Protein AF-A0A2U8UVW0-F1 (afdb_monomer_lite)

InterPro domains:
  IPR011141 Polyketide synthase, type III [PTHR11877] (1-150)
  IPR012328 Chalcone/stilbene synthase, C-terminal [PF02797] (20-150)
  IPR016039 Thiolase-like [G3DSA:3.40.47.10] (18-150)
  IPR016039 Thiolase-like [SSF53901] (17-150)

Organism: NCBI:txid2203886

Sequence (150 aa):
AALIVGSDPDTSVGEKPIFEMVSAAQTILPDSDGAIDGHLREVGLTFHLLKDVPGLISKNIVKSLDEAFKPLGISDWNSLFWIAHPGGPAILDQVEIKLGLKEEKMRATRHVLSEYGNMSSACVLFILDEMRRKSAKDGVATTGEGLEWG

Foldseek 3Di:
DDDDDDPDADCVVPDDDADDCPDDDDDDFPPCVLQWDWDQDPVGIDIDHDPCPLVSCLVCVQVVCCVVCVVVVDDQPQLAADQDQCPDPSNVVSNCVSNVHDPVSCVLVVVLCVPPNRPDPCSSVSSLVSQQVVCVVVVADHSRVVHDHD

pLDDT: mean 96.54, std 1.73, range [91.81, 98.75]

Radius of gyration: 17.13 Å; chains: 1; bounding box: 40×38×45 Å

Secondary structure (DSSP, 8-state):
------SS--GGGT---------------TT-TTSEEEEEETTEEEEEE-TTHHHHHHHHHHHHHHHHHGGGT---GGGS------S-HHHHHHHHHHHT--GGGGHHHHHHHHHH---GGGHHHHHHHHHHHHHHHHT-SSTTTT-S--

Structure (mmCIF, N/CA/C/O backbone):
data_AF-A0A2U8UVW0-F1
#
_entry.id   AF-A0A2U8UVW0-F1
#
loop_
_atom_site.group_PDB
_atom_site.id
_atom_site.type_symbol
_atom_site.label_atom_id
_atom_site.label_alt_id
_atom_site.label_comp_id
_atom_site.label_asym_id
_atom_site.label_entity_id
_atom_site.label_seq_id
_atom_site.pdbx_PDB_ins_code
_atom_site.Cartn_x
_atom_site.Cartn_y
_atom_site.Cartn_z
_atom_site.occupancy
_atom_site.B_iso_or_equiv
_atom_site.auth_seq_id
_atom_site.auth_comp_id
_atom_site.auth_asym_id
_atom_site.auth_atom_id
_atom_site.pdbx_PDB_model_num
ATOM 1 N N . ALA A 1 1 ? 5.796 -13.067 6.144 1.00 94.56 1 ALA A N 1
ATOM 2 C CA . ALA A 1 1 ? 4.639 -12.603 6.937 1.00 94.56 1 ALA A CA 1
ATOM 3 C C . ALA A 1 1 ? 3.482 -13.571 6.740 1.00 94.56 1 ALA A C 1
ATOM 5 O O . ALA A 1 1 ? 3.453 -14.242 5.716 1.00 94.56 1 ALA A O 1
ATOM 6 N N . ALA A 1 2 ? 2.575 -13.659 7.708 1.00 97.31 2 ALA A N 1
ATOM 7 C CA . ALA A 1 2 ? 1.384 -14.500 7.644 1.00 97.31 2 ALA A CA 1
ATOM 8 C C . ALA A 1 2 ? 0.191 -13.721 8.209 1.00 97.31 2 ALA A C 1
ATOM 10 O O . ALA A 1 2 ? 0.376 -12.896 9.103 1.00 97.31 2 ALA A O 1
ATOM 11 N N . LEU A 1 3 ? -1.003 -13.986 7.684 1.00 96.75 3 LEU A N 1
ATOM 12 C CA . LEU A 1 3 ? -2.263 -13.418 8.157 1.00 96.75 3 LEU A CA 1
ATOM 13 C C . LEU A 1 3 ? -3.273 -14.538 8.411 1.00 96.75 3 LEU A C 1
ATOM 15 O O . LEU A 1 3 ? -3.255 -15.558 7.722 1.00 96.75 3 LEU A O 1
ATOM 19 N N . ILE A 1 4 ? -4.168 -14.307 9.368 1.00 97.38 4 ILE A N 1
ATOM 20 C CA . ILE A 1 4 ? -5.398 -15.078 9.553 1.00 97.38 4 ILE A CA 1
ATOM 21 C C . ILE A 1 4 ? -6.537 -14.172 9.096 1.00 97.38 4 ILE A C 1
ATOM 23 O O . ILE A 1 4 ? -6.640 -13.038 9.561 1.00 97.38 4 ILE A O 1
ATOM 27 N N . VAL A 1 5 ? -7.350 -14.662 8.164 1.00 97.88 5 VAL A N 1
ATOM 28 C CA . VAL A 1 5 ? -8.521 -13.956 7.637 1.00 97.88 5 VAL A CA 1
ATOM 29 C C . VAL A 1 5 ? -9.741 -14.819 7.919 1.00 97.88 5 VAL A C 1
ATOM 31 O O . VAL A 1 5 ? -9.719 -16.021 7.662 1.00 97.88 5 VAL A O 1
ATOM 34 N N . GLY A 1 6 ? -10.787 -14.200 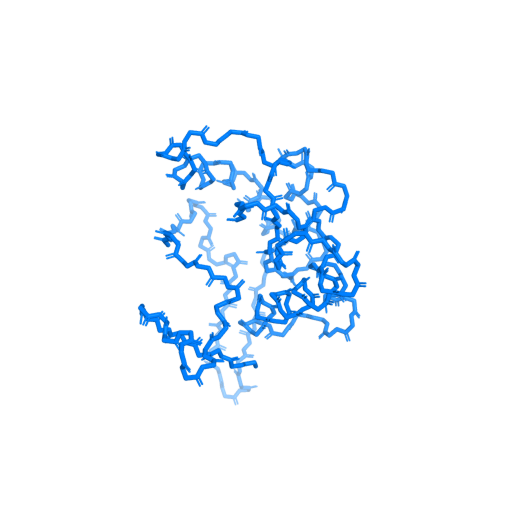8.450 1.00 97.50 6 GLY A N 1
ATOM 35 C CA . GLY A 1 6 ? -12.059 -14.840 8.749 1.00 97.50 6 GLY A CA 1
ATOM 36 C C . GLY A 1 6 ? -13.203 -13.853 8.563 1.00 97.50 6 GLY A C 1
ATOM 37 O O . GLY A 1 6 ? -12.986 -12.643 8.499 1.00 97.50 6 GLY A O 1
ATOM 38 N N . SER A 1 7 ? -14.410 -14.391 8.459 1.00 97.56 7 SER A N 1
ATOM 39 C CA . SER A 1 7 ? -15.661 -13.633 8.494 1.00 97.56 7 SER A CA 1
ATOM 40 C C . SER A 1 7 ? -16.376 -13.935 9.809 1.00 97.56 7 SER A C 1
ATOM 42 O O . SER A 1 7 ? -16.125 -14.983 10.398 1.00 97.56 7 SER A O 1
ATOM 44 N N . ASP A 1 8 ? -17.248 -13.026 10.245 1.00 97.12 8 ASP A N 1
ATOM 45 C CA . ASP A 1 8 ? -18.055 -13.163 11.465 1.00 97.12 8 ASP A CA 1
ATOM 46 C C . ASP A 1 8 ? -17.221 -13.427 12.736 1.00 97.12 8 ASP A C 1
ATOM 48 O O . ASP A 1 8 ? -17.381 -14.472 13.371 1.00 97.12 8 ASP A O 1
ATOM 52 N N . PRO A 1 9 ? -16.317 -12.498 13.121 1.00 96.69 9 PRO A N 1
ATOM 53 C CA . PRO A 1 9 ? -15.421 -12.719 14.246 1.00 96.69 9 PRO A CA 1
ATOM 54 C C . PRO A 1 9 ? -16.189 -12.910 15.561 1.00 96.69 9 PRO A C 1
ATOM 56 O O . PRO A 1 9 ? -16.982 -12.055 15.972 1.00 96.69 9 PRO A O 1
ATOM 59 N N . ASP A 1 10 ? -15.905 -14.000 16.269 1.00 96.94 10 ASP A N 1
ATOM 60 C CA . ASP A 1 10 ? -16.491 -14.300 17.569 1.00 96.94 10 ASP A CA 1
ATOM 61 C C . ASP A 1 10 ? -15.714 -13.587 18.685 1.00 96.94 10 ASP A C 1
ATOM 63 O O . ASP A 1 10 ? -14.768 -14.086 19.307 1.00 96.94 10 ASP A O 1
ATOM 67 N N . THR A 1 11 ? -16.153 -12.363 18.967 1.00 95.62 11 THR A N 1
ATOM 68 C CA . THR A 1 11 ? -15.581 -11.551 20.048 1.00 95.62 11 THR A CA 1
ATOM 69 C C . THR A 1 11 ? -15.829 -12.147 21.439 1.00 95.62 11 THR A C 1
ATOM 71 O O . THR A 1 11 ? -15.102 -11.806 22.375 1.00 95.62 11 THR A O 1
ATOM 74 N N . SER A 1 12 ? -16.784 -13.076 21.593 1.00 96.38 12 SER A N 1
ATOM 75 C CA . SER A 1 12 ? -17.068 -13.736 22.874 1.00 96.38 12 SER A CA 1
ATOM 76 C C . SER A 1 12 ? -15.988 -14.747 23.267 1.00 96.38 12 SER A C 1
ATOM 78 O O . SER A 1 12 ? -15.704 -14.910 24.456 1.00 96.38 12 SER A O 1
ATOM 80 N N . VAL A 1 13 ? -15.318 -15.355 22.282 1.00 95.88 13 VAL A N 1
ATOM 81 C CA . VAL A 1 13 ? -14.150 -16.231 22.489 1.00 95.88 13 VAL A CA 1
ATOM 82 C C . VAL A 1 13 ? -12.817 -15.487 22.357 1.00 95.88 13 VAL A C 1
ATOM 84 O O . VAL A 1 13 ? -11.748 -16.090 22.455 1.00 95.88 13 VAL A O 1
ATOM 87 N N . GLY A 1 14 ? -12.866 -14.161 22.202 1.00 95.06 14 GLY A N 1
ATOM 88 C CA . GLY A 1 14 ? -11.697 -13.288 22.234 1.00 95.06 14 GLY A CA 1
ATOM 89 C C . GLY A 1 14 ? -11.063 -12.990 20.876 1.00 95.06 14 GLY A C 1
ATOM 90 O O . GLY A 1 14 ? -9.935 -12.487 20.858 1.00 95.06 14 GLY A O 1
ATOM 91 N N . GLU A 1 15 ? -11.750 -13.249 19.759 1.00 97.69 15 GLU A N 1
ATOM 92 C CA . GLU A 1 15 ? -11.300 -12.754 18.456 1.00 97.69 15 GLU A CA 1
ATOM 93 C C . GLU A 1 15 ? -11.321 -11.221 18.423 1.00 97.69 15 GLU A C 1
ATOM 95 O O . GLU A 1 15 ? -12.218 -10.567 18.960 1.00 97.69 15 GLU A O 1
ATOM 100 N N . LYS A 1 16 ? -10.284 -10.631 17.821 1.00 95.31 16 LYS A N 1
ATOM 101 C CA . LYS A 1 16 ? -10.087 -9.179 17.753 1.00 95.31 16 LYS A CA 1
ATOM 102 C C . LYS A 1 16 ? -9.800 -8.787 16.307 1.00 95.31 16 LYS A C 1
ATOM 104 O O . LYS A 1 16 ? -8.640 -8.891 15.897 1.00 95.31 16 LYS A O 1
ATOM 109 N N . PRO A 1 17 ? -10.816 -8.384 15.525 1.00 95.44 17 PRO A N 1
ATOM 110 C CA . PRO A 1 17 ? -10.595 -7.936 14.157 1.00 95.44 17 PRO A CA 1
ATOM 111 C C . PRO A 1 17 ? -9.649 -6.729 14.143 1.00 95.44 17 PRO A C 1
ATOM 113 O O . PRO A 1 17 ? -9.694 -5.874 15.028 1.00 95.44 17 PRO A O 1
ATOM 116 N N . ILE A 1 18 ? -8.749 -6.700 13.158 1.00 96.00 18 ILE A N 1
ATOM 117 C CA . ILE A 1 18 ? -7.712 -5.663 13.031 1.00 96.00 18 ILE A CA 1
ATOM 118 C C . ILE A 1 18 ? -7.985 -4.786 11.810 1.00 96.00 18 ILE A C 1
ATOM 120 O O . ILE A 1 18 ? -7.830 -3.578 11.897 1.00 96.00 18 ILE A O 1
ATOM 124 N N . PHE A 1 19 ? -8.389 -5.381 10.691 1.00 97.69 19 PHE A N 1
ATOM 125 C CA . PHE A 1 19 ? -8.782 -4.697 9.462 1.00 97.69 19 PHE A CA 1
ATOM 126 C C . PHE A 1 19 ? -9.926 -5.478 8.817 1.00 97.69 19 PHE A C 1
ATOM 128 O O . PHE A 1 19 ? -10.044 -6.686 9.039 1.00 97.69 19 PHE A O 1
ATOM 135 N N . GLU A 1 20 ? -10.715 -4.805 7.987 1.00 97.38 20 GLU A N 1
ATOM 136 C CA . GLU A 1 20 ? -11.781 -5.413 7.194 1.00 97.38 20 GLU A CA 1
ATOM 137 C C . GLU A 1 20 ? -11.472 -5.239 5.705 1.00 97.38 20 GLU A C 1
ATOM 139 O O . GLU A 1 20 ? -11.095 -4.158 5.254 1.00 97.38 20 GLU A O 1
ATOM 144 N N . MET A 1 21 ? -11.608 -6.313 4.927 1.00 96.81 21 MET A N 1
ATOM 145 C CA . MET A 1 21 ?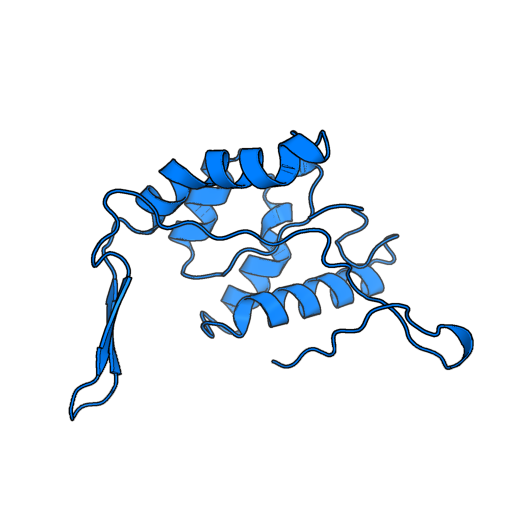 -11.431 -6.260 3.476 1.00 96.81 21 MET A CA 1
ATOM 146 C C . MET A 1 21 ? -12.785 -5.985 2.823 1.00 96.81 21 MET A C 1
ATOM 148 O O . MET A 1 21 ? -13.598 -6.893 2.671 1.00 96.81 21 MET A O 1
ATOM 152 N N . VAL A 1 22 ? -13.020 -4.727 2.449 1.00 96.19 22 VAL A N 1
ATOM 153 C CA . VAL A 1 22 ? -14.307 -4.280 1.888 1.00 96.19 22 VAL A CA 1
ATOM 154 C C . VAL A 1 22 ? -14.407 -4.559 0.388 1.00 96.19 22 VAL A C 1
ATOM 156 O O . VAL A 1 22 ? -15.454 -4.968 -0.110 1.00 96.19 22 VAL A O 1
ATOM 159 N N . SER A 1 23 ? -13.314 -4.364 -0.346 1.00 94.81 23 SER A N 1
ATOM 160 C CA . SER A 1 23 ? -13.234 -4.642 -1.778 1.00 94.81 23 SER A CA 1
ATOM 161 C C . SER A 1 23 ? -11.811 -5.036 -2.179 1.00 94.81 23 SER A C 1
ATOM 163 O O . SER A 1 23 ? -10.846 -4.776 -1.461 1.00 94.81 23 SER A O 1
ATOM 165 N N . ALA A 1 24 ? -11.682 -5.699 -3.327 1.00 95.31 24 ALA A N 1
ATOM 166 C CA . ALA A 1 24 ? -10.402 -6.023 -3.941 1.00 95.31 24 ALA A CA 1
ATOM 167 C C . ALA A 1 24 ? -10.517 -5.866 -5.460 1.00 95.31 24 ALA A C 1
ATOM 169 O O . ALA A 1 24 ? -11.502 -6.296 -6.063 1.00 95.31 24 ALA A O 1
ATOM 170 N N . ALA A 1 25 ? -9.508 -5.255 -6.076 1.00 92.81 25 ALA A N 1
ATOM 171 C CA . ALA A 1 25 ? -9.460 -5.004 -7.510 1.00 92.81 25 ALA A CA 1
ATOM 172 C C . ALA A 1 25 ? -8.049 -5.244 -8.055 1.00 92.81 25 ALA A C 1
ATOM 174 O O . ALA A 1 25 ? -7.055 -5.124 -7.339 1.00 92.81 25 ALA A O 1
ATOM 175 N N . GLN A 1 26 ? -7.964 -5.566 -9.344 1.00 95.12 26 GLN A N 1
ATOM 176 C CA . GLN A 1 26 ? -6.708 -5.736 -10.064 1.00 95.12 26 GLN A CA 1
ATOM 177 C C . GLN A 1 26 ? -6.868 -5.210 -11.489 1.00 95.12 26 GLN A C 1
ATOM 179 O O . GLN A 1 26 ? -7.918 -5.376 -12.106 1.00 95.12 26 GLN A O 1
ATOM 184 N N . THR A 1 27 ? -5.806 -4.613 -12.028 1.00 94.06 27 THR A N 1
ATOM 185 C CA . THR A 1 27 ? -5.749 -4.161 -13.419 1.00 94.06 27 THR A CA 1
ATOM 186 C C . THR A 1 27 ? -4.353 -4.379 -14.000 1.00 94.06 27 THR A C 1
ATOM 188 O O . THR A 1 27 ? -3.374 -4.461 -13.257 1.00 94.06 27 THR A O 1
ATOM 191 N N . ILE A 1 28 ? -4.266 -4.484 -15.325 1.00 95.50 28 ILE A N 1
ATOM 192 C CA . ILE A 1 28 ? -3.005 -4.509 -16.072 1.00 95.50 28 ILE A CA 1
ATOM 193 C C . ILE A 1 28 ? -2.875 -3.151 -16.756 1.00 95.50 28 ILE A C 1
ATOM 195 O O . ILE A 1 28 ? -3.803 -2.705 -17.434 1.00 95.50 28 ILE A O 1
ATOM 199 N N . LEU A 1 29 ? -1.747 -2.474 -16.544 1.00 95.69 29 LEU A N 1
ATOM 200 C CA . LEU A 1 29 ? -1.540 -1.140 -17.093 1.00 95.69 29 LEU A CA 1
ATOM 201 C C . LEU A 1 29 ? -1.284 -1.221 -18.607 1.00 95.69 29 LEU A C 1
ATOM 203 O O . LEU A 1 29 ? -0.611 -2.141 -19.068 1.00 95.69 29 LEU A O 1
ATOM 207 N N . PRO A 1 30 ? -1.802 -0.272 -19.404 1.00 93.06 30 PRO A N 1
ATOM 208 C CA . PRO A 1 30 ? -1.436 -0.190 -20.811 1.00 93.06 30 PRO A CA 1
ATOM 209 C C . PRO A 1 30 ? 0.054 0.145 -20.953 1.00 93.06 30 PRO A C 1
ATOM 211 O O . PRO A 1 30 ? 0.610 0.872 -20.125 1.00 93.06 30 PRO A O 1
ATOM 214 N N . ASP A 1 31 ? 0.674 -0.359 -22.021 1.00 92.25 31 ASP A N 1
ATOM 215 C CA . ASP A 1 31 ? 2.073 -0.096 -22.382 1.00 92.25 31 ASP A CA 1
ATOM 216 C C . ASP A 1 31 ? 3.091 -0.470 -21.280 1.00 92.25 31 ASP A C 1
ATOM 218 O O . ASP A 1 31 ? 4.153 0.142 -21.172 1.00 92.25 31 ASP A O 1
ATOM 222 N N . SER A 1 32 ? 2.774 -1.465 -20.438 1.00 95.94 32 SER A N 1
ATOM 223 C CA . SER A 1 32 ? 3.638 -1.907 -19.330 1.00 95.94 32 SER A CA 1
ATOM 224 C C . SER A 1 32 ? 4.331 -3.253 -19.558 1.00 95.94 32 SER A C 1
ATOM 226 O O . SER A 1 32 ? 4.908 -3.806 -18.619 1.00 95.94 32 SER A O 1
ATOM 228 N N . ASP A 1 33 ? 4.259 -3.812 -20.767 1.00 94.06 33 ASP A N 1
ATOM 229 C CA . ASP A 1 33 ? 4.908 -5.082 -21.097 1.00 94.06 33 ASP A CA 1
ATOM 230 C C . ASP A 1 33 ? 6.420 -5.013 -20.840 1.00 94.06 33 ASP A C 1
ATOM 232 O O . ASP A 1 33 ? 7.106 -4.079 -21.258 1.00 94.06 33 ASP A O 1
ATOM 236 N N . GLY A 1 34 ? 6.944 -5.997 -20.106 1.00 93.62 34 GLY A N 1
ATOM 237 C CA . GLY A 1 34 ? 8.359 -6.053 -19.727 1.00 93.62 34 GLY A CA 1
ATOM 238 C C . GLY A 1 34 ? 8.808 -4.982 -18.721 1.00 93.62 34 GLY A C 1
ATOM 239 O O . GLY A 1 34 ? 10.000 -4.895 -18.433 1.00 93.62 34 GLY A O 1
ATOM 240 N N . ALA A 1 35 ? 7.895 -4.170 -18.167 1.00 95.56 35 ALA A N 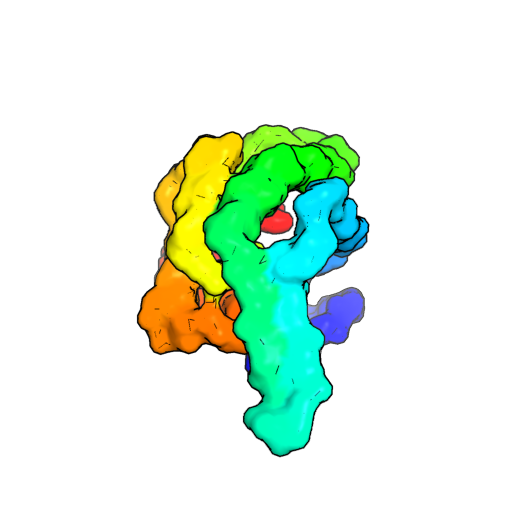1
ATOM 241 C CA . ALA A 1 35 ? 8.248 -3.125 -17.202 1.00 95.56 35 ALA A CA 1
ATOM 242 C C . ALA A 1 35 ? 8.848 -3.692 -15.908 1.00 95.56 35 ALA A C 1
ATOM 244 O O . ALA A 1 35 ? 9.807 -3.138 -15.370 1.00 95.56 35 ALA A O 1
ATOM 245 N N . ILE A 1 36 ? 8.300 -4.812 -15.439 1.00 95.81 36 ILE A N 1
ATOM 246 C CA . ILE A 1 36 ? 8.854 -5.639 -14.369 1.00 95.81 36 ILE A CA 1
ATOM 247 C C . ILE A 1 36 ? 8.789 -7.073 -14.880 1.00 95.81 36 ILE A C 1
ATOM 249 O O . ILE A 1 36 ? 7.698 -7.617 -15.033 1.00 95.81 36 ILE A O 1
ATOM 253 N N . ASP A 1 37 ? 9.942 -7.665 -15.166 1.00 94.88 37 ASP A N 1
ATOM 254 C CA . ASP A 1 37 ? 10.031 -8.994 -15.767 1.00 94.88 37 ASP A CA 1
ATOM 255 C C . ASP A 1 37 ? 10.981 -9.901 -14.979 1.00 94.88 37 ASP A C 1
ATOM 257 O O . ASP A 1 37 ? 11.977 -9.454 -14.403 1.00 94.88 37 ASP A O 1
ATOM 261 N N . GLY A 1 38 ? 10.654 -11.188 -14.947 1.00 94.88 38 GLY A N 1
ATOM 262 C CA . GLY A 1 38 ? 11.397 -12.225 -14.252 1.00 94.88 38 GLY A CA 1
ATOM 263 C C . GLY A 1 38 ? 11.607 -13.429 -15.161 1.00 94.88 38 GLY A C 1
ATOM 264 O O . GLY A 1 38 ? 10.650 -14.002 -15.677 1.00 94.88 38 GLY A O 1
ATOM 265 N N . HIS A 1 39 ? 12.853 -13.869 -15.321 1.00 95.50 39 HIS A N 1
ATOM 266 C CA . HIS A 1 39 ? 13.172 -15.068 -16.091 1.00 95.50 39 HIS A CA 1
ATOM 267 C C . HIS A 1 39 ? 13.830 -16.123 -15.214 1.00 95.50 39 HIS A C 1
ATOM 269 O O . HIS A 1 39 ? 14.905 -15.909 -14.652 1.00 95.50 39 HIS A O 1
ATOM 275 N N . LEU A 1 40 ? 13.213 -17.301 -15.149 1.00 97.19 40 LEU A N 1
ATOM 276 C CA . LEU A 1 40 ? 13.832 -18.460 -14.524 1.00 97.19 40 LEU A CA 1
ATOM 277 C C . LEU A 1 40 ? 14.858 -19.075 -15.482 1.00 97.19 40 LEU A C 1
ATOM 279 O O . LEU A 1 40 ? 14.533 -19.439 -16.614 1.00 97.19 40 LEU A O 1
ATOM 283 N N . ARG A 1 41 ? 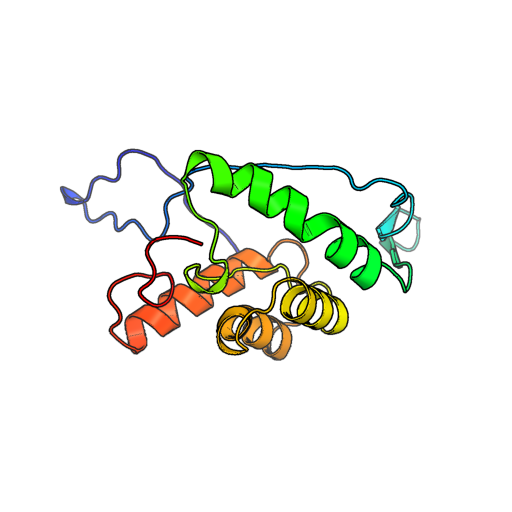16.106 -19.166 -15.030 1.00 96.19 41 ARG A N 1
ATOM 284 C CA . ARG A 1 41 ? 17.249 -19.712 -15.770 1.00 96.19 41 ARG A CA 1
ATOM 285 C C . ARG A 1 41 ? 18.008 -20.698 -14.879 1.00 96.19 41 ARG A C 1
ATOM 287 O O . ARG A 1 41 ? 17.747 -20.794 -13.684 1.00 96.19 41 ARG A O 1
ATOM 294 N N . GLU A 1 42 ? 18.994 -21.393 -15.441 1.00 97.81 42 GLU A N 1
ATOM 295 C CA . GLU A 1 42 ? 19.880 -22.288 -14.671 1.00 97.81 42 GLU A CA 1
ATOM 296 C C . GLU A 1 42 ? 20.646 -21.548 -13.560 1.00 97.81 42 GLU A C 1
ATOM 298 O O . GLU A 1 42 ? 20.968 -22.129 -12.530 1.00 97.81 42 GLU A O 1
ATOM 303 N N . VAL A 1 43 ? 20.871 -20.241 -13.735 1.00 96.44 43 VAL A N 1
ATOM 304 C CA . VAL A 1 43 ? 21.490 -19.351 -12.737 1.00 96.44 43 VAL A CA 1
ATOM 305 C C . VAL A 1 43 ? 20.513 -18.855 -11.660 1.00 96.44 43 VAL A C 1
ATOM 307 O O . VAL A 1 43 ? 20.864 -17.993 -10.858 1.00 96.44 43 VAL A O 1
ATOM 310 N N . GLY A 1 44 ? 19.283 -19.372 -11.643 1.00 97.38 44 GLY A N 1
ATOM 311 C CA . GLY A 1 44 ? 18.203 -18.916 -10.776 1.00 97.38 44 GLY A CA 1
ATOM 312 C C . GLY A 1 44 ? 17.274 -17.909 -11.456 1.00 97.38 44 GLY A C 1
ATOM 313 O O . GLY A 1 44 ? 17.185 -17.834 -12.684 1.00 97.38 44 GLY A O 1
ATOM 314 N N . LEU A 1 45 ? 16.533 -17.159 -10.640 1.00 95.94 45 LEU A N 1
ATOM 315 C CA . LEU A 1 45 ? 15.585 -16.149 -11.106 1.00 95.94 45 LEU A CA 1
ATOM 316 C C . LEU A 1 45 ? 16.308 -14.821 -11.357 1.00 95.94 45 LEU A C 1
ATOM 318 O O . LEU A 1 45 ? 16.845 -14.223 -10.426 1.00 95.94 45 LEU A O 1
ATOM 322 N N . THR A 1 46 ? 16.310 -14.353 -12.605 1.00 95.56 46 THR A N 1
ATOM 323 C CA . THR A 1 46 ? 16.839 -13.035 -12.974 1.00 95.56 46 THR A CA 1
ATOM 324 C C . THR A 1 46 ? 15.702 -12.036 -13.147 1.00 95.56 46 THR A C 1
ATOM 326 O O . THR A 1 46 ? 14.664 -12.375 -13.710 1.00 95.56 46 THR A O 1
ATOM 329 N N . PHE A 1 47 ? 15.893 -10.805 -12.669 1.00 93.38 47 PHE A N 1
ATOM 330 C CA . PHE A 1 47 ? 14.889 -9.741 -12.734 1.00 93.38 47 PHE A CA 1
ATOM 331 C C . PHE A 1 47 ? 15.359 -8.578 -13.606 1.00 93.38 47 PHE A C 1
ATOM 333 O O . PHE A 1 47 ? 16.510 -8.149 -13.510 1.00 93.38 47 PHE A O 1
ATOM 340 N N . HIS A 1 48 ? 14.440 -8.034 -14.399 1.00 92.75 48 HIS A N 1
ATOM 341 C CA . HIS A 1 48 ? 14.626 -6.821 -15.184 1.00 92.75 48 HIS A CA 1
ATOM 342 C C . HIS A 1 48 ? 13.540 -5.816 -14.813 1.00 92.75 48 HIS A C 1
ATOM 344 O O . HIS A 1 48 ? 12.356 -6.139 -14.798 1.00 92.75 48 HIS A O 1
ATOM 350 N N . LEU A 1 49 ? 13.954 -4.593 -14.487 1.00 93.31 49 LEU A N 1
ATOM 351 C CA . LEU A 1 49 ? 13.044 -3.498 -14.181 1.00 93.31 49 LEU A CA 1
ATOM 352 C C . LEU A 1 49 ? 13.347 -2.339 -15.124 1.00 93.31 49 LEU A C 1
ATOM 354 O O . LEU A 1 49 ? 14.484 -1.860 -15.189 1.00 93.31 49 LEU A O 1
ATOM 358 N N . LEU A 1 50 ? 12.328 -1.871 -15.841 1.00 93.06 50 LEU A N 1
ATOM 359 C CA . LEU A 1 50 ? 12.434 -0.638 -16.605 1.00 93.06 50 LEU A CA 1
ATOM 360 C C . LEU A 1 50 ? 12.562 0.550 -15.650 1.00 93.06 50 LEU A C 1
ATOM 362 O O . LEU A 1 50 ? 11.907 0.628 -14.611 1.00 93.06 50 LEU A O 1
ATOM 366 N N . LYS A 1 51 ? 13.385 1.526 -16.039 1.00 91.81 51 LYS A N 1
ATOM 367 C CA . LYS A 1 51 ? 13.595 2.749 -15.247 1.00 91.81 51 LYS A CA 1
ATOM 368 C C . LYS A 1 51 ? 12.307 3.553 -15.041 1.00 91.81 51 LYS A C 1
ATOM 370 O O . LYS A 1 51 ? 12.213 4.278 -14.058 1.00 91.81 51 LYS A O 1
ATOM 375 N N . ASP A 1 52 ? 11.341 3.418 -15.950 1.00 93.62 52 ASP A N 1
ATOM 376 C CA . ASP A 1 52 ? 10.102 4.204 -15.969 1.00 93.62 52 ASP A CA 1
ATOM 377 C C . ASP A 1 52 ? 8.914 3.544 -15.241 1.00 93.62 52 ASP A C 1
ATOM 379 O O . ASP A 1 52 ? 7.788 4.029 -15.297 1.00 93.62 52 ASP A O 1
ATOM 383 N N . VAL A 1 53 ? 9.139 2.456 -14.495 1.00 96.75 53 VAL A N 1
ATOM 384 C CA . VAL A 1 53 ? 8.099 1.863 -13.629 1.00 96.75 53 VAL A CA 1
ATOM 385 C C . VAL A 1 53 ? 7.413 2.905 -12.718 1.00 96.75 53 VAL A C 1
ATOM 387 O O . VAL A 1 53 ? 6.181 2.891 -12.650 1.00 96.75 53 VAL A O 1
ATOM 390 N N . PRO A 1 54 ? 8.126 3.849 -12.061 1.00 97.00 54 PRO A N 1
ATOM 391 C CA . PRO A 1 54 ? 7.475 4.901 -11.275 1.00 97.00 54 PRO A CA 1
ATOM 392 C C . PRO A 1 54 ? 6.513 5.776 -12.093 1.00 97.00 54 PRO A C 1
ATOM 394 O O . PRO A 1 54 ? 5.417 6.090 -11.624 1.00 97.00 54 PRO A O 1
ATOM 397 N N . GLY A 1 55 ? 6.896 6.140 -13.322 1.00 96.56 55 GLY A N 1
ATOM 398 C CA . GLY A 1 55 ? 6.075 6.943 -14.229 1.00 96.56 55 GLY A CA 1
ATOM 399 C C . GLY A 1 55 ? 4.818 6.199 -14.678 1.00 96.56 55 GLY A C 1
ATOM 400 O O . GLY A 1 55 ? 3.718 6.756 -14.631 1.00 96.56 55 GLY A O 1
ATOM 401 N N . LEU A 1 56 ? 4.956 4.913 -15.021 1.00 96.69 56 LEU A N 1
ATOM 402 C CA . LEU A 1 56 ? 3.835 4.041 -15.386 1.00 96.69 56 LEU A CA 1
ATOM 403 C C . LEU A 1 56 ? 2.805 3.922 -14.254 1.00 96.69 56 LEU A C 1
ATOM 405 O O . LEU A 1 56 ? 1.606 4.068 -14.499 1.00 96.69 56 LEU A O 1
ATOM 409 N N . ILE A 1 57 ? 3.253 3.710 -13.013 1.00 97.31 57 ILE A N 1
ATOM 410 C CA . ILE A 1 57 ? 2.362 3.620 -11.845 1.00 97.31 57 ILE A CA 1
ATOM 411 C C . ILE A 1 57 ? 1.657 4.961 -11.611 1.00 97.31 57 ILE A C 1
ATOM 413 O O . ILE A 1 57 ? 0.429 5.015 -11.537 1.00 97.31 57 ILE A O 1
ATOM 417 N N . SER A 1 58 ? 2.417 6.05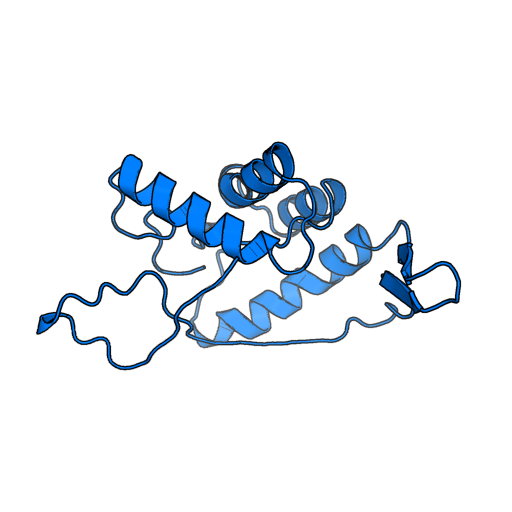8 -11.572 1.00 96.50 58 SER A N 1
ATOM 418 C CA . SER A 1 58 ? 1.897 7.414 -11.356 1.00 96.50 58 SER A CA 1
ATOM 419 C C . SER A 1 58 ? 0.856 7.830 -12.402 1.00 96.50 58 SER A C 1
ATOM 421 O O . SER A 1 58 ? -0.180 8.413 -12.079 1.00 96.50 58 SER A O 1
ATOM 423 N N . LYS A 1 59 ? 1.055 7.474 -13.674 1.00 96.31 59 LYS A N 1
ATOM 424 C CA . LYS A 1 59 ? 0.092 7.780 -14.743 1.00 96.31 59 LYS A CA 1
ATOM 425 C C . LYS A 1 59 ? -1.279 7.132 -14.511 1.00 96.31 59 LYS A C 1
ATOM 427 O O . LYS A 1 59 ? -2.285 7.720 -14.901 1.00 96.31 59 LYS A O 1
ATOM 432 N N . ASN A 1 60 ? -1.321 5.953 -13.892 1.00 96.81 60 ASN A N 1
ATOM 433 C CA . ASN A 1 60 ? -2.522 5.120 -13.834 1.00 96.81 60 ASN A CA 1
ATOM 434 C C . ASN A 1 60 ? -3.187 5.053 -12.449 1.00 96.81 60 ASN A C 1
ATOM 436 O O . ASN A 1 60 ? -4.370 4.730 -12.374 1.00 96.81 60 ASN A O 1
ATOM 440 N N . ILE A 1 61 ? -2.476 5.388 -11.366 1.00 96.81 61 ILE A N 1
ATOM 441 C CA . ILE A 1 61 ? -2.958 5.196 -9.987 1.00 96.81 61 ILE A CA 1
ATOM 442 C C . ILE A 1 61 ? -4.286 5.908 -9.684 1.00 96.81 61 ILE A C 1
ATOM 444 O O . ILE A 1 61 ? -5.141 5.333 -9.019 1.00 96.81 61 ILE A O 1
ATOM 448 N N . VAL A 1 62 ? -4.503 7.114 -10.223 1.00 97.19 62 VAL A N 1
ATOM 449 C CA . VAL A 1 62 ? -5.746 7.884 -10.005 1.00 97.19 62 VAL A CA 1
ATOM 450 C C . VAL A 1 62 ? -6.966 7.109 -10.493 1.00 97.19 62 VAL A C 1
ATOM 452 O O . VAL A 1 62 ? -7.943 6.992 -9.765 1.00 97.19 62 VAL A O 1
ATOM 455 N N . LYS A 1 63 ? -6.886 6.516 -11.691 1.00 95.75 63 LYS A N 1
ATOM 456 C CA . LYS A 1 63 ? -7.988 5.736 -12.259 1.00 95.75 63 LYS A CA 1
ATOM 457 C C . LYS A 1 63 ? -8.323 4.531 -11.376 1.00 95.75 63 LYS A C 1
ATOM 459 O O . LYS A 1 63 ? -9.496 4.277 -11.128 1.00 95.75 63 LYS A O 1
ATOM 464 N N . SER A 1 64 ? -7.306 3.818 -10.890 1.00 94.94 64 SER A N 1
ATOM 465 C CA . SER A 1 64 ? -7.504 2.662 -10.009 1.00 94.94 64 SER A CA 1
ATOM 466 C C . SER A 1 64 ? -8.182 3.048 -8.690 1.00 94.94 64 SER A C 1
ATOM 468 O O . SER A 1 64 ? -9.054 2.323 -8.219 1.00 94.94 64 SER A O 1
ATOM 470 N N . LEU A 1 65 ? -7.811 4.193 -8.105 1.00 95.44 65 LEU A N 1
ATOM 471 C CA . LEU A 1 65 ? -8.442 4.700 -6.882 1.00 95.44 65 LEU A CA 1
ATOM 472 C C . LEU A 1 65 ? -9.878 5.155 -7.134 1.00 95.44 65 LEU A C 1
ATOM 474 O O . LEU A 1 65 ? -10.765 4.793 -6.368 1.00 95.44 65 LEU A O 1
ATOM 478 N N . ASP A 1 66 ? -10.126 5.885 -8.223 1.00 94.88 66 ASP A N 1
ATOM 479 C CA . ASP A 1 66 ? -11.475 6.311 -8.597 1.00 94.88 66 ASP A CA 1
ATOM 480 C C . ASP A 1 66 ? -12.404 5.102 -8.769 1.00 94.88 66 ASP A C 1
ATOM 482 O O . ASP A 1 66 ? -13.528 5.110 -8.276 1.00 94.88 66 ASP A O 1
ATOM 486 N N . GLU A 1 67 ? -11.951 4.035 -9.431 1.00 92.94 67 GLU A N 1
ATOM 487 C CA . GLU A 1 67 ? -12.744 2.812 -9.609 1.00 92.94 67 GLU A CA 1
ATOM 488 C C . GLU A 1 67 ? -13.061 2.115 -8.274 1.00 92.94 67 GLU A C 1
ATOM 490 O O . GLU A 1 67 ? -14.180 1.630 -8.097 1.00 92.94 67 GLU A O 1
ATOM 495 N N . ALA A 1 68 ? -12.120 2.104 -7.324 1.00 92.19 68 ALA A N 1
ATOM 496 C CA . ALA A 1 68 ? -12.292 1.462 -6.021 1.00 92.19 68 ALA A CA 1
ATOM 497 C C . ALA A 1 68 ? -13.151 2.282 -5.039 1.00 92.19 68 ALA A C 1
ATOM 499 O O . ALA A 1 68 ? -13.995 1.722 -4.340 1.00 92.19 68 ALA A O 1
ATOM 500 N N . PHE A 1 69 ? -12.958 3.603 -4.991 1.00 94.25 69 PHE A N 1
ATOM 501 C CA . PHE A 1 69 ? -13.515 4.468 -3.944 1.00 94.25 69 PHE A CA 1
ATOM 502 C C . PHE A 1 69 ? -14.745 5.271 -4.370 1.00 94.25 69 PHE A C 1
ATOM 504 O O . PHE A 1 69 ? -15.533 5.682 -3.514 1.00 94.25 69 PHE A O 1
ATOM 511 N N . LYS A 1 70 ? -14.994 5.448 -5.673 1.00 92.94 70 LYS A N 1
ATOM 512 C CA . LYS A 1 70 ? -16.207 6.128 -6.154 1.00 92.94 70 LYS A CA 1
ATOM 513 C C . LYS A 1 70 ? -17.511 5.465 -5.685 1.00 92.94 70 LYS A C 1
ATOM 515 O O . LYS A 1 70 ? -18.416 6.214 -5.316 1.00 92.94 70 LYS A O 1
ATOM 520 N N . PRO A 1 71 ? -17.648 4.120 -5.633 1.00 93.50 71 PRO A N 1
ATOM 521 C CA . PRO A 1 71 ? -18.835 3.478 -5.057 1.00 93.50 71 PRO A CA 1
ATOM 522 C C . PRO A 1 71 ? -19.038 3.777 -3.564 1.00 93.50 71 PRO A C 1
ATOM 524 O O . PRO A 1 71 ? -20.166 3.714 -3.083 1.00 93.50 71 PRO A O 1
ATOM 527 N N . LEU A 1 72 ? -17.962 4.119 -2.849 1.00 92.50 72 LEU A N 1
ATOM 528 C CA . LEU A 1 72 ? -17.965 4.469 -1.425 1.00 92.50 72 LEU A CA 1
ATOM 529 C C . LEU A 1 72 ? -18.151 5.978 -1.187 1.00 92.50 72 LEU A C 1
ATOM 531 O O . LEU A 1 72 ? -18.253 6.414 -0.045 1.00 92.50 72 LEU A O 1
ATOM 535 N N . GLY A 1 73 ? -18.192 6.791 -2.250 1.00 95.12 73 GLY A N 1
ATOM 536 C CA . GLY A 1 73 ? -18.317 8.247 -2.150 1.00 95.12 73 GLY A CA 1
ATOM 537 C C . GLY A 1 73 ? -17.069 8.953 -1.608 1.00 95.12 73 GLY A C 1
ATOM 538 O O . GLY A 1 73 ? -17.163 10.110 -1.203 1.00 95.12 73 GLY A O 1
ATOM 539 N N . ILE A 1 74 ? -15.911 8.287 -1.601 1.00 95.75 74 ILE A N 1
ATOM 540 C CA . ILE A 1 74 ? -14.650 8.854 -1.112 1.00 95.75 74 ILE A CA 1
ATOM 541 C C . ILE A 1 74 ? -13.866 9.416 -2.298 1.00 95.75 74 ILE A C 1
ATOM 543 O O . ILE A 1 74 ? -13.639 8.724 -3.288 1.00 95.75 74 ILE A O 1
ATOM 547 N N . SER A 1 75 ? -13.444 10.675 -2.186 1.00 95.31 75 SER A N 1
ATOM 548 C CA . SER A 1 75 ? -12.617 11.357 -3.194 1.00 95.31 75 SER A CA 1
ATOM 549 C C . SER A 1 75 ? -11.408 12.091 -2.610 1.00 95.31 75 SER A C 1
ATOM 551 O O . SER A 1 75 ? -10.566 12.575 -3.361 1.00 95.31 75 SER A O 1
ATOM 553 N N . ASP A 1 76 ? -11.331 12.231 -1.282 1.00 97.12 76 ASP A N 1
ATOM 554 C CA . ASP A 1 76 ? -10.168 12.806 -0.608 1.00 97.12 76 ASP A CA 1
ATOM 555 C C . ASP A 1 76 ? -9.211 11.692 -0.184 1.00 97.12 76 ASP A C 1
ATOM 557 O O . ASP A 1 76 ? -9.391 11.045 0.848 1.00 97.12 76 ASP A O 1
ATOM 561 N N . TRP A 1 77 ? -8.153 11.494 -0.961 1.00 97.81 77 TRP A N 1
ATOM 562 C CA . TRP A 1 77 ? -7.125 10.494 -0.679 1.00 97.81 77 TRP A CA 1
ATOM 563 C C . TRP A 1 77 ? -6.334 10.770 0.603 1.00 97.81 77 TRP A C 1
ATOM 565 O O . TRP A 1 77 ? -5.742 9.846 1.158 1.00 97.81 77 TRP A O 1
ATOM 575 N N . ASN A 1 78 ? -6.367 11.999 1.131 1.00 98.12 78 ASN A N 1
ATOM 576 C CA . ASN A 1 78 ? -5.786 12.316 2.434 1.00 98.12 78 ASN A CA 1
ATOM 577 C C . ASN A 1 78 ? -6.710 11.988 3.616 1.00 98.12 78 ASN A C 1
ATOM 579 O O . ASN A 1 78 ? -6.265 12.065 4.764 1.00 98.12 78 ASN A O 1
ATOM 583 N N . SER A 1 79 ? -7.954 11.577 3.371 1.00 97.44 79 SER A N 1
ATOM 584 C CA . SER A 1 79 ? -8.831 11.011 4.406 1.00 97.44 79 SER A CA 1
ATOM 585 C C . SER A 1 79 ? -8.562 9.523 4.672 1.00 97.44 79 SER A C 1
ATOM 587 O O . SER A 1 79 ? -9.011 8.996 5.685 1.00 97.44 79 SER A O 1
ATOM 589 N N . LEU A 1 80 ? -7.775 8.875 3.805 1.00 98.19 80 LEU A N 1
ATOM 590 C CA . LEU A 1 80 ? -7.440 7.453 3.866 1.00 98.19 80 LEU A CA 1
ATOM 591 C C . LEU A 1 80 ? -6.154 7.187 4.664 1.00 98.19 80 LEU A C 1
ATOM 593 O O . LEU A 1 80 ? -5.235 8.018 4.649 1.00 98.19 80 LEU A O 1
ATOM 597 N N . PHE A 1 81 ? -6.052 6.038 5.335 1.00 98.38 81 PHE A N 1
ATOM 598 C CA . PHE A 1 81 ? -4.748 5.464 5.695 1.00 98.38 81 PHE A CA 1
ATOM 599 C C . PHE A 1 81 ? -4.138 4.766 4.470 1.00 98.38 81 PHE A C 1
ATOM 601 O O . PHE A 1 81 ? -4.854 4.404 3.549 1.00 98.38 81 PHE A O 1
ATOM 608 N N . TRP A 1 82 ? -2.810 4.621 4.412 1.00 98.56 82 TRP A N 1
ATOM 609 C CA . TRP A 1 82 ? -2.128 4.192 3.184 1.00 98.56 82 TRP A CA 1
ATOM 610 C C . TRP A 1 82 ? -1.144 3.047 3.410 1.00 98.56 82 TRP A C 1
ATOM 612 O O . TRP A 1 82 ? -0.251 3.110 4.256 1.00 98.56 82 TRP A O 1
ATOM 622 N N . ILE A 1 83 ? -1.279 2.009 2.585 1.00 98.38 83 ILE A N 1
ATOM 623 C CA . ILE A 1 83 ? -0.426 0.818 2.591 1.00 98.38 83 ILE A CA 1
ATOM 624 C C . ILE A 1 83 ? 0.016 0.556 1.156 1.00 98.38 83 ILE A C 1
ATOM 626 O O . ILE A 1 83 ? -0.624 -0.171 0.401 1.00 98.38 83 ILE A O 1
ATOM 630 N N . ALA A 1 84 ? 1.121 1.182 0.757 1.00 98.00 84 ALA A N 1
ATOM 631 C CA . ALA A 1 84 ? 1.671 1.025 -0.582 1.00 98.00 84 ALA A CA 1
ATOM 632 C C . ALA A 1 84 ? 2.805 -0.003 -0.571 1.00 98.00 84 ALA A C 1
ATOM 634 O O . ALA A 1 84 ? 3.647 -0.009 0.324 1.00 98.00 84 ALA A O 1
ATOM 635 N N . HIS A 1 85 ? 2.876 -0.876 -1.579 1.00 98.50 85 HIS A N 1
ATOM 636 C CA . HIS A 1 85 ? 4.041 -1.747 -1.722 1.00 98.50 85 HIS A CA 1
ATOM 637 C C . HIS A 1 85 ? 5.305 -0.891 -1.965 1.00 98.50 85 HIS A C 1
ATOM 639 O O . HIS A 1 85 ? 5.345 -0.125 -2.933 1.00 98.50 85 HIS A O 1
ATOM 645 N N . PRO A 1 86 ? 6.362 -1.030 -1.144 1.00 96.50 86 PRO A N 1
ATOM 646 C CA . PRO A 1 86 ? 7.571 -0.236 -1.260 1.00 96.50 86 PRO A CA 1
ATOM 647 C C . PRO A 1 86 ? 8.520 -0.851 -2.298 1.00 96.50 86 PRO A C 1
ATOM 649 O O . PRO A 1 86 ? 9.600 -1.342 -1.972 1.00 96.50 86 PRO A O 1
ATOM 652 N N . GLY A 1 87 ? 8.109 -0.826 -3.571 1.00 93.88 87 GLY A N 1
ATOM 653 C CA . GLY A 1 87 ? 8.906 -1.362 -4.682 1.00 93.88 87 GLY A CA 1
ATOM 654 C C . GLY A 1 87 ? 10.260 -0.656 -4.843 1.00 93.88 87 GLY A C 1
ATOM 655 O O . GLY A 1 87 ? 11.250 -1.267 -5.242 1.00 93.88 87 GLY A O 1
ATOM 656 N N . GLY A 1 88 ? 10.299 0.624 -4.472 1.00 95.00 88 GLY A N 1
ATOM 657 C CA . GLY A 1 88 ? 11.479 1.473 -4.377 1.00 95.00 88 GLY A CA 1
ATOM 658 C C . GLY A 1 88 ? 11.075 2.909 -4.017 1.00 95.00 88 GLY A C 1
ATOM 659 O O . GLY A 1 88 ? 9.908 3.268 -4.194 1.00 95.00 88 GLY A O 1
ATOM 660 N N . PRO A 1 89 ? 12.012 3.749 -3.541 1.00 96.88 89 PRO A N 1
ATOM 661 C CA . PRO A 1 89 ? 11.700 5.104 -3.077 1.00 96.88 89 PRO A CA 1
ATOM 662 C C . PRO A 1 89 ? 11.064 5.970 -4.173 1.00 96.88 89 PRO A C 1
ATOM 664 O O . PRO A 1 89 ? 10.038 6.596 -3.937 1.00 96.88 89 PRO A O 1
ATOM 667 N N . ALA A 1 90 ? 11.575 5.892 -5.407 1.00 97.56 90 ALA A N 1
ATOM 668 C CA . ALA A 1 90 ? 11.054 6.669 -6.533 1.00 97.56 90 ALA A CA 1
ATOM 669 C C . ALA A 1 90 ? 9.582 6.364 -6.871 1.00 97.56 90 ALA A C 1
ATOM 671 O O . ALA A 1 90 ? 8.873 7.246 -7.347 1.00 97.56 90 ALA A O 1
ATOM 672 N N . ILE A 1 91 ? 9.110 5.132 -6.633 1.00 97.19 91 ILE A N 1
ATOM 673 C CA . ILE A 1 91 ? 7.697 4.773 -6.837 1.00 97.19 91 ILE A CA 1
ATOM 674 C C . ILE A 1 91 ? 6.831 5.490 -5.800 1.00 97.19 91 ILE A C 1
ATOM 676 O O . ILE A 1 91 ? 5.823 6.091 -6.163 1.00 97.19 91 ILE A O 1
ATOM 680 N N . LEU A 1 92 ? 7.241 5.452 -4.528 1.00 97.94 92 LEU A N 1
ATOM 681 C CA . LEU A 1 92 ? 6.512 6.097 -3.435 1.00 97.94 92 LEU A CA 1
ATOM 682 C C . LEU A 1 92 ? 6.434 7.609 -3.645 1.00 97.94 92 LEU A C 1
ATOM 684 O O . LEU A 1 92 ? 5.347 8.172 -3.573 1.00 97.94 92 LEU A O 1
ATOM 688 N N . ASP A 1 93 ? 7.557 8.238 -3.995 1.00 97.94 93 ASP A N 1
ATOM 689 C CA . ASP A 1 93 ? 7.624 9.679 -4.245 1.00 97.94 93 ASP A CA 1
ATOM 690 C C . ASP A 1 93 ? 6.693 10.092 -5.394 1.00 97.94 93 ASP A C 1
ATOM 692 O O . ASP A 1 93 ? 5.945 11.062 -5.287 1.00 97.94 93 ASP A O 1
ATOM 696 N N . GLN A 1 94 ? 6.683 9.330 -6.492 1.00 97.94 94 GLN A N 1
ATOM 697 C CA . GLN A 1 94 ? 5.819 9.621 -7.636 1.00 97.94 94 GLN A CA 1
ATOM 698 C C . GLN A 1 94 ? 4.331 9.445 -7.315 1.00 97.94 94 GLN A C 1
ATOM 700 O O . GLN A 1 94 ? 3.521 10.241 -7.786 1.00 97.94 94 GLN A O 1
ATOM 705 N N . VAL A 1 95 ? 3.961 8.441 -6.514 1.00 97.94 95 VAL A N 1
ATOM 706 C CA . VAL A 1 95 ? 2.574 8.252 -6.057 1.00 97.94 95 VAL A CA 1
ATOM 707 C C . VAL A 1 95 ? 2.149 9.392 -5.130 1.00 97.94 95 VAL A C 1
ATOM 709 O O . VAL A 1 95 ? 1.083 9.971 -5.333 1.00 97.94 95 VAL A O 1
ATOM 712 N N . GLU A 1 96 ? 2.993 9.753 -4.162 1.00 97.62 96 GLU A N 1
ATOM 713 C CA . GLU A 1 96 ? 2.745 10.833 -3.201 1.00 97.62 96 GLU A CA 1
ATOM 714 C C . GLU A 1 96 ? 2.521 12.172 -3.919 1.00 97.62 96 GLU A C 1
ATOM 716 O O . GLU A 1 96 ? 1.491 12.819 -3.719 1.00 97.62 96 GLU A O 1
ATOM 721 N N . ILE A 1 97 ? 3.414 12.526 -4.852 1.00 98.12 97 ILE A N 1
ATOM 722 C CA . ILE A 1 97 ? 3.306 13.741 -5.674 1.00 98.12 97 ILE A CA 1
ATOM 723 C C . ILE A 1 97 ? 2.040 13.714 -6.532 1.00 98.12 97 ILE A C 1
ATOM 725 O O . ILE A 1 97 ? 1.308 14.702 -6.591 1.00 98.12 97 ILE A O 1
ATOM 729 N N . LYS A 1 98 ? 1.771 12.596 -7.218 1.00 98.19 98 LYS A N 1
ATOM 730 C CA . LYS A 1 98 ? 0.650 12.487 -8.159 1.00 98.19 98 LYS A CA 1
ATOM 731 C C . LYS A 1 98 ? -0.704 12.667 -7.487 1.00 98.19 98 LYS A C 1
ATOM 733 O O . LYS A 1 98 ? -1.610 13.238 -8.091 1.00 98.19 98 LYS A O 1
ATOM 738 N N . LEU A 1 99 ? -0.835 12.133 -6.280 1.00 97.88 99 LEU A N 1
ATOM 739 C CA . LEU A 1 99 ? -2.070 12.136 -5.510 1.00 97.88 99 LEU A CA 1
ATOM 740 C C . LEU A 1 99 ? -2.166 13.330 -4.552 1.00 97.88 99 LEU A C 1
ATOM 742 O O . LEU A 1 99 ? -3.214 13.521 -3.940 1.00 97.88 99 LEU A O 1
ATOM 746 N N . GLY A 1 100 ? -1.101 14.130 -4.418 1.00 97.94 100 GLY A N 1
ATOM 747 C CA . GLY A 1 100 ? -1.044 15.225 -3.450 1.00 97.94 100 GLY A CA 1
ATOM 748 C C . GLY A 1 100 ? -1.187 14.725 -2.012 1.00 97.94 100 GLY A C 1
ATOM 749 O O . GLY A 1 100 ? -1.871 15.356 -1.202 1.00 97.94 100 GLY A O 1
ATOM 750 N N . LEU A 1 101 ? -0.613 13.557 -1.709 1.00 98.44 101 LEU A N 1
ATOM 751 C CA . LEU A 1 101 ? -0.659 12.999 -0.362 1.00 98.44 101 LEU A CA 1
ATOM 752 C C . LEU A 1 101 ? 0.233 13.814 0.567 1.00 98.44 101 LEU A C 1
ATOM 754 O O . LEU A 1 101 ? 1.310 14.269 0.187 1.00 98.44 101 LEU A O 1
ATOM 758 N N . LYS A 1 102 ? -0.220 13.977 1.805 1.00 98.19 102 LYS A N 1
ATOM 759 C CA . LYS A 1 102 ? 0.626 14.495 2.871 1.00 98.19 102 LYS A CA 1
ATOM 760 C C . LYS A 1 102 ? 1.677 13.447 3.243 1.00 98.19 102 LYS A C 1
ATOM 762 O O . LYS A 1 102 ? 1.405 12.246 3.195 1.00 98.19 102 LYS A O 1
ATOM 767 N N . GLU A 1 103 ? 2.857 13.907 3.646 1.00 93.94 103 GLU A N 1
ATOM 768 C CA . GLU A 1 103 ? 4.024 13.059 3.927 1.00 93.94 103 GLU A CA 1
ATOM 769 C C . GLU A 1 103 ? 3.713 11.945 4.943 1.00 93.94 103 GLU A C 1
ATOM 771 O O . GLU A 1 103 ? 4.167 10.806 4.796 1.00 93.94 103 GLU A O 1
ATOM 776 N N . GLU A 1 104 ? 2.870 12.227 5.946 1.00 96.06 104 GLU A N 1
ATOM 777 C CA . GLU A 1 104 ? 2.509 11.248 6.969 1.00 96.06 104 GLU A CA 1
ATOM 778 C C . GLU A 1 104 ? 1.819 9.998 6.407 1.00 96.06 104 GLU A C 1
ATOM 780 O O . GLU A 1 104 ? 1.954 8.927 6.997 1.00 96.06 104 GLU A O 1
ATOM 785 N N . LYS A 1 105 ? 1.154 10.089 5.245 1.00 98.25 105 LYS A N 1
ATOM 786 C CA . LYS A 1 105 ? 0.424 8.965 4.637 1.00 98.25 105 LYS A CA 1
ATOM 787 C C . LYS A 1 105 ? 1.339 7.815 4.248 1.00 98.25 105 LYS A C 1
ATOM 789 O O . LYS A 1 105 ? 0.964 6.656 4.367 1.00 98.25 105 LYS A O 1
ATOM 794 N N . MET A 1 106 ? 2.571 8.108 3.844 1.00 97.81 106 MET A N 1
ATOM 795 C CA . MET A 1 106 ? 3.537 7.076 3.461 1.00 97.81 106 MET A CA 1
ATOM 796 C C . MET A 1 106 ? 4.465 6.666 4.608 1.00 97.81 106 MET A C 1
ATOM 798 O O . MET A 1 106 ? 5.353 5.839 4.399 1.00 97.81 106 MET A O 1
ATOM 802 N N . ARG A 1 107 ? 4.274 7.182 5.829 1.00 97.69 107 ARG A N 1
ATOM 803 C CA . ARG A 1 107 ? 5.191 6.972 6.961 1.00 97.69 107 ARG A CA 1
ATOM 804 C C . ARG A 1 107 ? 5.414 5.495 7.291 1.00 97.69 107 ARG A C 1
ATOM 806 O O . ARG A 1 107 ? 6.565 5.072 7.385 1.00 97.69 107 ARG A O 1
ATOM 813 N N . ALA A 1 108 ? 4.347 4.703 7.436 1.00 98.50 108 ALA A N 1
ATOM 814 C CA . ALA A 1 108 ? 4.466 3.271 7.736 1.00 98.50 108 ALA A CA 1
ATOM 815 C C . ALA A 1 108 ? 5.171 2.513 6.596 1.00 98.50 108 ALA A C 1
ATOM 817 O O . ALA A 1 108 ? 6.071 1.706 6.831 1.00 98.50 108 ALA A O 1
ATOM 818 N N . THR A 1 109 ? 4.824 2.842 5.349 1.00 98.62 109 THR A N 1
ATOM 819 C CA . THR A 1 109 ? 5.443 2.270 4.146 1.00 98.62 109 THR A CA 1
ATOM 820 C C . THR A 1 109 ? 6.943 2.570 4.075 1.00 98.62 109 THR A C 1
ATOM 822 O O . THR A 1 109 ? 7.755 1.664 3.875 1.00 98.62 109 THR A O 1
ATOM 825 N N . ARG A 1 110 ? 7.331 3.835 4.280 1.00 98.56 110 ARG A N 1
ATOM 826 C CA . ARG A 1 110 ? 8.732 4.277 4.273 1.00 98.56 110 ARG A CA 1
ATOM 827 C C . ARG A 1 110 ? 9.519 3.683 5.441 1.00 98.56 110 ARG A C 1
ATOM 829 O O . ARG A 1 110 ? 10.671 3.311 5.243 1.00 98.56 110 ARG A O 1
ATOM 836 N N . HIS A 1 111 ? 8.905 3.532 6.617 1.00 98.62 111 HIS A N 1
ATOM 837 C CA . HIS A 1 111 ? 9.538 2.860 7.753 1.00 98.62 111 HIS A CA 1
ATOM 838 C C . HIS A 1 111 ? 9.891 1.407 7.417 1.00 98.62 111 HIS A C 1
ATOM 840 O O . HIS A 1 111 ? 11.044 1.012 7.558 1.00 98.62 111 HIS A O 1
ATOM 846 N N . VAL A 1 112 ? 8.941 0.630 6.887 1.00 98.75 112 VAL A N 1
ATOM 847 C CA . VAL A 1 112 ? 9.205 -0.767 6.506 1.00 98.75 112 VAL A CA 1
ATOM 848 C C . VAL A 1 112 ? 10.260 -0.864 5.405 1.00 98.75 112 VAL A C 1
ATOM 850 O O . VAL A 1 112 ? 11.141 -1.716 5.490 1.00 98.75 112 VAL A O 1
ATOM 853 N N . LEU A 1 113 ? 10.219 0.022 4.405 1.00 98.50 113 LEU A N 1
ATOM 854 C CA . LEU A 1 113 ? 11.253 0.073 3.369 1.00 98.50 113 LEU A CA 1
ATOM 855 C C . LEU A 1 113 ? 12.643 0.355 3.957 1.00 98.50 113 LEU A C 1
ATOM 857 O O . LEU A 1 113 ? 13.612 -0.275 3.544 1.00 98.50 113 LEU A O 1
ATOM 861 N N . SER A 1 114 ? 12.738 1.287 4.906 1.00 98.50 114 SER A N 1
ATOM 862 C CA . SER A 1 114 ? 13.994 1.652 5.569 1.00 98.50 114 SER A CA 1
ATOM 863 C C . SER A 1 114 ? 14.571 0.493 6.382 1.00 98.50 114 SER A C 1
ATOM 865 O O . SER A 1 114 ? 15.760 0.207 6.282 1.00 98.50 114 SER A O 1
ATOM 867 N N . GLU A 1 115 ? 13.737 -0.186 7.170 1.00 98.50 115 GLU A N 1
ATOM 868 C CA . GLU A 1 115 ? 14.195 -1.225 8.101 1.00 98.50 115 GLU A CA 1
ATOM 869 C C . GLU A 1 115 ? 14.433 -2.581 7.424 1.00 98.50 115 GLU A C 1
ATOM 871 O O . GLU A 1 115 ? 15.320 -3.330 7.831 1.00 98.50 115 GLU A O 1
ATOM 876 N N . TYR A 1 116 ? 13.648 -2.914 6.394 1.00 98.25 116 TYR A N 1
ATOM 877 C CA . TYR A 1 116 ? 13.618 -4.265 5.824 1.00 98.25 116 TYR A CA 1
ATOM 878 C C . TYR A 1 116 ? 13.868 -4.324 4.313 1.00 98.25 116 TYR A C 1
ATOM 880 O O . TYR A 1 116 ? 14.031 -5.414 3.759 1.00 98.25 116 TYR A O 1
ATOM 888 N N . GLY A 1 117 ? 13.901 -3.184 3.622 1.00 98.12 117 GLY A N 1
ATOM 889 C CA . GLY A 1 117 ? 13.994 -3.146 2.166 1.00 98.12 117 GLY A CA 1
ATOM 890 C C . GLY A 1 117 ? 12.742 -3.686 1.461 1.00 98.12 117 GLY A C 1
ATOM 891 O O . GLY A 1 117 ? 11.668 -3.846 2.045 1.00 98.12 117 GLY A O 1
ATOM 892 N N . ASN A 1 118 ? 12.881 -3.978 0.166 1.00 97.62 118 ASN A N 1
ATOM 893 C CA . ASN A 1 118 ? 11.824 -4.607 -0.621 1.00 97.62 118 ASN A CA 1
ATOM 894 C C . ASN A 1 118 ? 11.843 -6.137 -0.429 1.00 97.62 118 ASN A C 1
ATOM 896 O O . ASN A 1 118 ? 12.564 -6.859 -1.114 1.00 97.62 118 ASN A O 1
ATOM 900 N N . MET A 1 119 ? 11.004 -6.628 0.484 1.00 97.69 119 MET A N 1
ATOM 901 C CA . MET A 1 119 ? 10.742 -8.050 0.747 1.00 97.69 119 MET A CA 1
ATOM 902 C C . MET A 1 119 ? 9.682 -8.673 -0.186 1.00 97.69 119 MET A C 1
ATOM 904 O O . MET A 1 119 ? 9.044 -9.667 0.171 1.00 97.69 119 MET A O 1
ATOM 908 N N . SER A 1 120 ? 9.452 -8.095 -1.370 1.00 95.50 120 SER A N 1
ATOM 909 C CA . SER A 1 120 ? 8.436 -8.548 -2.324 1.00 95.50 120 SER A CA 1
ATOM 910 C C . SER A 1 120 ? 7.028 -8.579 -1.691 1.00 95.50 120 SER A C 1
ATOM 912 O O . SER A 1 120 ? 6.597 -7.608 -1.062 1.00 95.50 120 SER A O 1
ATOM 914 N N . SER A 1 121 ? 6.290 -9.680 -1.844 1.00 96.88 121 SER A N 1
ATOM 915 C CA . SER A 1 121 ? 4.907 -9.837 -1.377 1.00 9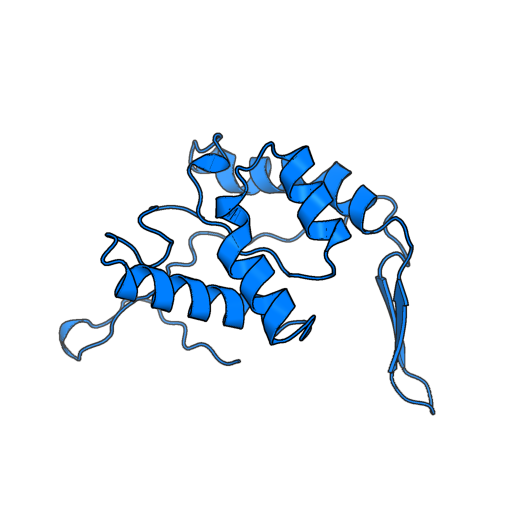6.88 121 SER A CA 1
ATOM 916 C C . SER A 1 121 ? 4.727 -9.639 0.130 1.00 96.88 121 SER A C 1
ATOM 918 O O . SER A 1 121 ? 3.653 -9.235 0.571 1.00 96.88 121 SER A O 1
ATOM 920 N N . ALA A 1 122 ? 5.768 -9.865 0.937 1.00 98.12 122 ALA A N 1
ATOM 921 C CA . ALA A 1 122 ? 5.672 -9.718 2.385 1.00 98.12 122 ALA A CA 1
ATOM 922 C C . ALA A 1 122 ? 5.553 -8.253 2.839 1.00 98.12 122 ALA A C 1
ATOM 924 O O . ALA A 1 122 ? 5.070 -8.018 3.946 1.00 98.12 122 ALA A O 1
ATOM 925 N N . CYS A 1 123 ? 5.962 -7.275 2.020 1.00 98.50 123 CYS A N 1
ATOM 926 C CA . CYS A 1 123 ? 6.057 -5.877 2.447 1.00 98.50 123 CYS A CA 1
ATOM 927 C C . CYS A 1 123 ? 4.734 -5.303 2.951 1.00 98.50 123 CYS A C 1
ATOM 929 O O . CYS A 1 123 ? 4.695 -4.737 4.037 1.00 98.50 123 CYS A O 1
ATOM 931 N N . VAL A 1 124 ? 3.646 -5.460 2.193 1.00 98.38 124 VAL A N 1
ATOM 932 C CA . VAL A 1 124 ? 2.346 -4.866 2.560 1.00 98.38 124 VAL A CA 1
ATOM 933 C C . VAL A 1 124 ? 1.818 -5.425 3.884 1.00 98.38 124 VAL A C 1
ATOM 935 O O . VAL A 1 124 ? 1.194 -4.704 4.654 1.00 98.38 124 VAL A O 1
ATOM 938 N N . LEU A 1 125 ? 2.165 -6.674 4.208 1.00 98.56 125 LEU A N 1
ATOM 939 C CA . LEU A 1 125 ? 1.824 -7.297 5.486 1.00 98.56 125 LEU A CA 1
ATOM 940 C C . LEU A 1 125 ? 2.647 -6.735 6.650 1.00 98.56 125 LEU A C 1
ATOM 942 O O . LEU A 1 125 ? 2.120 -6.553 7.743 1.00 98.56 125 LEU A O 1
ATOM 946 N N . PHE A 1 126 ? 3.928 -6.435 6.423 1.00 98.75 126 PHE A N 1
ATOM 947 C CA . PHE A 1 126 ? 4.755 -5.742 7.415 1.00 98.75 126 PHE A CA 1
ATOM 948 C C . PHE A 1 126 ? 4.271 -4.309 7.647 1.00 98.75 126 PHE A C 1
ATOM 950 O O . PHE A 1 126 ? 4.309 -3.831 8.775 1.00 98.75 126 PHE A O 1
ATOM 957 N N . ILE A 1 127 ? 3.781 -3.636 6.605 1.00 98.75 127 ILE A N 1
ATOM 958 C CA . ILE A 1 127 ? 3.251 -2.272 6.714 1.00 98.75 127 ILE A CA 1
ATOM 959 C C . ILE A 1 127 ? 1.936 -2.263 7.500 1.00 98.75 127 ILE A C 1
ATOM 961 O O . ILE A 1 127 ? 1.788 -1.439 8.398 1.00 98.75 127 ILE A O 1
ATOM 965 N N . LEU A 1 128 ? 1.031 -3.215 7.237 1.00 98.56 128 LEU A N 1
ATOM 966 C CA . LEU A 1 128 ? -0.166 -3.449 8.060 1.00 98.56 128 LEU A CA 1
ATOM 967 C C . LEU A 1 128 ? 0.196 -3.667 9.541 1.00 98.56 128 LEU A C 1
ATOM 969 O O . LEU A 1 128 ? -0.443 -3.097 10.429 1.00 98.56 128 LEU A O 1
ATOM 973 N N . ASP A 1 129 ? 1.226 -4.478 9.820 1.00 98.62 129 ASP A N 1
ATOM 974 C CA . ASP A 1 129 ? 1.682 -4.750 11.189 1.00 98.62 129 ASP A CA 1
ATOM 975 C C . ASP A 1 129 ? 2.294 -3.520 11.875 1.00 98.62 129 ASP A C 1
ATOM 977 O O . ASP A 1 129 ? 1.989 -3.238 13.036 1.00 98.62 129 ASP A O 1
ATOM 981 N N . GLU A 1 130 ? 3.126 -2.763 11.165 1.00 98.62 130 GLU A N 1
ATOM 982 C CA . GLU A 1 130 ? 3.704 -1.526 11.685 1.00 98.62 130 GLU A CA 1
ATOM 983 C C . GLU A 1 130 ? 2.607 -0.502 11.996 1.00 98.62 130 GLU A C 1
ATOM 985 O O . GLU A 1 130 ? 2.552 0.042 13.102 1.00 98.62 130 GLU A O 1
ATOM 990 N N . MET A 1 131 ? 1.684 -0.295 11.052 1.00 98.62 131 MET A N 1
ATOM 991 C CA . MET A 1 131 ? 0.589 0.662 11.179 1.00 98.62 131 MET A CA 1
ATOM 992 C C . MET A 1 131 ? -0.294 0.358 12.393 1.00 98.62 131 MET A C 1
ATOM 994 O O . MET A 1 131 ? -0.498 1.237 13.235 1.00 98.62 131 MET A O 1
ATOM 998 N N . ARG A 1 132 ? -0.756 -0.891 12.559 1.00 98.12 132 ARG A N 1
ATOM 999 C CA . ARG A 1 132 ? -1.600 -1.256 13.713 1.00 98.12 132 ARG A CA 1
ATOM 1000 C C . ARG A 1 132 ? -0.860 -1.096 15.044 1.00 98.12 132 ARG A C 1
ATOM 1002 O O . ARG A 1 132 ? -1.461 -0.695 16.038 1.00 98.12 132 ARG A O 1
ATOM 1009 N N . ARG A 1 133 ? 0.444 -1.407 15.087 1.00 98.31 133 ARG A N 1
ATOM 1010 C CA . ARG A 1 133 ? 1.258 -1.332 16.312 1.00 98.31 133 ARG A CA 1
ATOM 1011 C C . ARG A 1 133 ? 1.516 0.112 16.716 1.00 98.31 133 ARG A C 1
ATOM 1013 O O . ARG A 1 133 ? 1.426 0.424 17.902 1.00 98.31 133 ARG A O 1
ATOM 1020 N N . LYS A 1 134 ? 1.810 0.986 15.751 1.00 98.06 134 LYS A N 1
ATOM 1021 C CA . LYS A 1 134 ? 1.933 2.428 15.988 1.00 98.06 134 LYS A CA 1
ATOM 1022 C C . LYS A 1 134 ? 0.615 3.036 16.423 1.00 98.06 134 LYS A C 1
ATOM 1024 O O . LYS A 1 134 ? 0.590 3.695 17.452 1.00 98.06 134 LYS A O 1
ATOM 1029 N N . SER A 1 135 ? -0.475 2.714 15.734 1.00 98.06 135 SER A N 1
ATOM 1030 C CA . SER A 1 135 ? -1.805 3.207 16.092 1.00 98.06 135 SER A CA 1
ATOM 1031 C C . SER A 1 135 ? -2.186 2.833 17.532 1.00 98.06 135 SER A C 1
ATOM 1033 O O . SER A 1 135 ? -2.595 3.688 18.314 1.00 98.06 135 SER A O 1
ATOM 1035 N N . ALA A 1 136 ? -1.944 1.580 17.935 1.00 97.31 136 ALA A N 1
ATOM 1036 C CA . ALA A 1 136 ? -2.173 1.140 19.311 1.00 97.31 136 ALA A CA 1
ATOM 1037 C C . ALA A 1 136 ? -1.267 1.855 20.331 1.00 97.31 136 ALA A C 1
ATOM 1039 O O . ALA A 1 136 ? -1.720 2.199 21.421 1.00 97.31 136 ALA A O 1
ATOM 1040 N N . LYS A 1 137 ? 0.009 2.085 19.991 1.00 97.88 137 LYS A N 1
ATOM 1041 C CA . LYS A 1 137 ? 0.959 2.807 20.851 1.00 97.88 137 LYS A CA 1
ATOM 1042 C C . LYS A 1 137 ? 0.561 4.273 21.040 1.00 97.88 137 LYS A C 1
ATOM 1044 O O . LYS A 1 137 ? 0.711 4.799 22.140 1.00 97.88 137 LYS A O 1
ATOM 1049 N N . ASP A 1 138 ? 0.074 4.902 19.978 1.00 97.12 138 ASP A N 1
ATOM 1050 C CA . ASP A 1 138 ? -0.307 6.312 19.956 1.00 97.12 138 ASP A CA 1
ATOM 1051 C C . ASP A 1 138 ? -1.729 6.531 20.513 1.00 97.12 138 ASP A C 1
ATOM 1053 O O . ASP A 1 138 ? -2.134 7.667 20.748 1.00 97.12 138 ASP A O 1
ATOM 1057 N N . GLY A 1 139 ? -2.477 5.450 20.775 1.00 96.69 139 GLY A N 1
ATOM 1058 C CA . GLY A 1 139 ? -3.802 5.495 21.395 1.00 96.69 139 GLY A CA 1
ATOM 1059 C C . GLY A 1 139 ? -4.894 6.061 20.487 1.00 96.69 139 GLY A C 1
ATOM 1060 O O . GLY A 1 139 ? -5.871 6.617 20.987 1.00 96.69 139 GLY A O 1
ATOM 1061 N N . VAL A 1 140 ? -4.729 5.958 19.165 1.00 97.00 140 VAL A N 1
ATOM 1062 C CA . VAL A 1 140 ? -5.731 6.432 18.198 1.00 97.00 140 VAL A CA 1
ATOM 1063 C C . VAL A 1 140 ? -6.889 5.438 18.055 1.00 97.00 140 VAL A C 1
ATOM 1065 O O . VAL A 1 140 ? -6.788 4.275 18.444 1.00 97.00 140 VAL A O 1
ATOM 1068 N N . ALA A 1 141 ? -8.015 5.909 17.513 1.00 95.00 141 ALA A N 1
ATOM 1069 C CA . ALA A 1 141 ? -9.289 5.188 17.550 1.00 95.00 141 ALA A CA 1
ATOM 1070 C C . ALA A 1 141 ? -9.334 3.901 16.704 1.00 95.00 141 ALA A C 1
ATOM 1072 O O . ALA A 1 141 ? -10.111 3.001 17.015 1.00 95.00 141 ALA A O 1
ATOM 1073 N N . THR A 1 142 ? -8.524 3.806 15.647 1.00 97.06 142 THR A N 1
ATOM 1074 C CA . THR A 1 142 ? -8.500 2.663 14.722 1.00 97.06 142 THR A CA 1
ATOM 1075 C C . THR A 1 142 ? -7.076 2.142 14.552 1.00 97.06 142 THR A C 1
ATOM 1077 O O . THR A 1 142 ? -6.101 2.832 14.836 1.00 97.06 142 THR A O 1
ATOM 1080 N N . THR A 1 143 ? -6.935 0.918 14.056 1.00 97.06 143 THR A N 1
ATOM 1081 C CA . THR A 1 143 ? -5.649 0.309 13.671 1.00 97.06 143 THR A CA 1
ATOM 1082 C C . THR A 1 143 ? -5.018 0.959 12.434 1.00 97.06 143 THR A C 1
ATOM 1084 O O . THR A 1 143 ? -3.823 0.768 12.209 1.00 97.06 143 THR A O 1
ATOM 1087 N N . GLY A 1 144 ? -5.796 1.728 11.666 1.00 97.06 144 GLY A N 1
ATOM 1088 C CA . GLY A 1 144 ? -5.390 2.497 10.490 1.00 97.06 144 GLY A CA 1
ATOM 1089 C C . GLY A 1 144 ? -5.170 3.976 10.806 1.00 97.06 144 GLY A C 1
ATOM 1090 O O . GLY A 1 144 ? -5.801 4.841 10.211 1.00 97.06 144 GLY A O 1
ATOM 1091 N N . GLU A 1 145 ? -4.320 4.282 11.788 1.00 96.38 145 GLU A N 1
ATOM 1092 C CA . GLU A 1 145 ? -3.938 5.658 12.153 1.00 96.38 145 GLU A CA 1
ATOM 1093 C C . GLU A 1 145 ? -5.112 6.560 12.592 1.00 96.38 145 GLU A C 1
ATOM 1095 O O . GLU A 1 145 ? -5.059 7.782 12.460 1.00 96.38 145 GLU A O 1
ATOM 1100 N N . GLY A 1 146 ? -6.178 5.972 13.147 1.00 96.88 146 GLY A N 1
ATOM 1101 C CA . GLY A 1 146 ? -7.382 6.702 13.560 1.00 96.88 146 GLY A CA 1
ATOM 1102 C C . GLY A 1 146 ? -8.360 7.008 12.422 1.00 96.88 146 GLY A C 1
ATOM 1103 O O . GLY A 1 146 ? -9.357 7.686 12.661 1.00 96.88 146 GLY A O 1
ATOM 1104 N N . LEU A 1 147 ? -8.091 6.516 11.212 1.00 97.25 147 LEU A N 1
ATOM 1105 C CA . LEU A 1 147 ? -8.942 6.665 10.035 1.00 97.25 147 LEU A CA 1
ATOM 1106 C C . LEU A 1 147 ? -9.791 5.407 9.829 1.00 97.25 147 LEU A C 1
ATOM 1108 O O . LEU A 1 147 ? -9.385 4.301 10.190 1.00 97.25 147 LEU A O 1
ATOM 1112 N N . GLU A 1 148 ? -10.986 5.593 9.275 1.00 95.12 148 GLU A N 1
ATOM 1113 C CA . GLU A 1 148 ? -11.948 4.513 9.022 1.00 95.12 148 GLU A CA 1
ATOM 1114 C C . GLU A 1 148 ? -11.616 3.737 7.739 1.00 95.12 148 GLU A C 1
ATOM 1116 O O . GLU A 1 148 ? -11.725 2.516 7.708 1.00 95.12 148 GLU A O 1
ATOM 1121 N N . TRP A 1 149 ? -11.157 4.445 6.704 1.00 96.69 149 TRP A N 1
ATOM 1122 C CA . TRP A 1 149 ? -10.917 3.907 5.365 1.00 96.69 149 TRP A CA 1
ATOM 1123 C C . TRP A 1 149 ? -9.440 3.982 4.980 1.00 96.69 149 TRP A C 1
ATOM 1125 O O . TRP A 1 149 ? -8.727 4.891 5.415 1.00 96.69 149 TRP A O 1
ATOM 1135 N N . GLY A 1 150 ? -9.003 3.059 4.122 1.00 94.50 150 GLY A N 1
ATOM 1136 C CA . GLY A 1 150 ? -7.655 3.002 3.555 1.00 94.50 150 GLY A CA 1
ATOM 1137 C C . GLY A 1 150 ? -7.559 2.113 2.330 1.00 94.50 150 GLY A C 1
ATOM 1138 O O . GLY A 1 150 ? -8.593 1.499 1.979 1.00 94.50 150 GLY A O 1
#